Protein AF-A0A959CAT4-F1 (afdb_monomer)

Sequence (72 aa):
MIRTICFRLIQVLLLFGNCELFAQSDRLVIPLWENGAPGFEDRKDEPEQARDWWVKNIHHPSLSVFQPPADK

Radius of gyration: 23.02 Å; Cα contacts (8 Å, |Δi|>4): 66; chains: 1; bounding box: 46×28×62 Å

pLDDT: mean 83.52, std 12.06, range [58.44, 95.75]

Foldseek 3Di:
DVVVVVVVVVVVCVVPPPPDDDDQPDKDKAWPDPQWDPPCSVQCPPDWDDDDPDIDSRGTDIDIDRDDPPVD

Secondary structure (DSSP, 8-state):
-HHHHHHHHHHHHHHS----------EEEEESSTTSSTT-GGGTTSPPEE-SS-EE---S-EEEEEPPPTT-

Mean predicted aligned error: 10.92 Å

Structure (mmCIF, N/CA/C/O backbone):
data_AF-A0A959CAT4-F1
#
_entry.id   AF-A0A959CAT4-F1
#
loop_
_atom_site.group_PDB
_atom_site.id
_atom_site.type_symbol
_atom_site.label_atom_id
_atom_site.label_alt_id
_atom_site.label_comp_id
_atom_site.label_asym_id
_atom_site.label_entity_id
_atom_site.label_seq_id
_atom_site.pdbx_PDB_ins_code
_atom_site.Cartn_x
_atom_site.Cartn_y
_atom_site.Cartn_z
_atom_site.occupancy
_atom_site.B_iso_or_equiv
_atom_site.auth_seq_id
_atom_site.auth_comp_id
_atom_site.auth_asym_id
_atom_site.auth_atom_id
_atom_site.pdbx_PDB_model_num
ATOM 1 N N . MET A 1 1 ? 26.436 11.526 42.707 1.00 62.00 1 MET A N 1
ATOM 2 C CA . MET A 1 1 ? 24.971 11.739 42.651 1.00 62.00 1 MET A CA 1
ATOM 3 C C . MET A 1 1 ? 24.400 11.679 41.232 1.00 62.00 1 MET A C 1
ATOM 5 O O . MET A 1 1 ? 23.544 10.841 41.003 1.00 62.00 1 MET A O 1
ATOM 9 N N . ILE A 1 2 ? 24.888 12.467 40.264 1.00 67.31 2 ILE A N 1
ATOM 10 C CA . ILE A 1 2 ? 24.347 12.520 38.881 1.00 67.31 2 ILE A CA 1
ATOM 11 C C . ILE A 1 2 ? 24.337 11.161 38.148 1.00 67.31 2 ILE A C 1
ATOM 13 O O . ILE A 1 2 ? 23.337 10.798 37.539 1.00 67.31 2 ILE A O 1
ATOM 17 N N . ARG A 1 3 ? 25.402 10.354 38.272 1.00 69.50 3 ARG A N 1
ATOM 18 C CA . ARG A 1 3 ? 25.500 9.040 37.596 1.00 69.50 3 ARG A CA 1
ATOM 19 C C . ARG A 1 3 ? 24.436 8.038 38.062 1.00 69.50 3 ARG A C 1
ATOM 21 O O . ARG A 1 3 ? 23.913 7.277 37.257 1.00 69.50 3 ARG A O 1
ATOM 28 N N . THR A 1 4 ? 24.085 8.067 39.346 1.00 67.06 4 THR A N 1
ATOM 29 C CA . THR A 1 4 ? 23.065 7.185 39.934 1.00 67.06 4 THR A CA 1
ATOM 30 C C . THR A 1 4 ? 21.657 7.591 39.496 1.00 67.06 4 THR A C 1
ATOM 32 O O . THR A 1 4 ? 20.811 6.728 39.283 1.00 67.06 4 THR A O 1
ATOM 35 N N . ILE A 1 5 ? 21.423 8.895 39.308 1.00 74.31 5 ILE A N 1
ATOM 36 C CA . ILE A 1 5 ? 20.154 9.446 38.815 1.00 74.31 5 ILE A CA 1
ATOM 37 C C . ILE A 1 5 ? 19.940 9.056 37.346 1.00 74.31 5 ILE A C 1
ATOM 39 O O . ILE A 1 5 ? 18.874 8.553 37.007 1.00 74.31 5 ILE A O 1
ATOM 43 N N . CYS A 1 6 ? 20.964 9.179 36.493 1.00 75.31 6 CYS A N 1
ATOM 44 C CA . CYS A 1 6 ? 20.884 8.741 35.094 1.00 75.31 6 CYS A CA 1
ATOM 45 C C . CYS A 1 6 ? 20.614 7.234 34.966 1.00 75.31 6 CYS A C 1
ATOM 47 O O . CYS A 1 6 ? 19.800 6.827 34.144 1.00 75.31 6 CYS A O 1
ATOM 49 N N . PHE A 1 7 ? 21.246 6.405 35.802 1.00 75.81 7 PHE A N 1
ATOM 50 C CA . PHE A 1 7 ? 21.033 4.956 35.771 1.00 75.81 7 PHE A CA 1
ATOM 51 C C . PHE A 1 7 ? 19.611 4.566 36.207 1.00 75.81 7 PHE A C 1
ATOM 53 O O . PHE A 1 7 ? 18.978 3.718 35.584 1.00 75.81 7 PHE A O 1
ATOM 60 N N . ARG A 1 8 ? 19.070 5.239 37.234 1.00 76.69 8 ARG A N 1
ATOM 61 C CA . ARG A 1 8 ? 17.679 5.062 37.686 1.00 76.69 8 ARG A CA 1
ATOM 62 C C . ARG A 1 8 ? 16.670 5.517 36.622 1.00 76.69 8 ARG A C 1
ATOM 64 O O . ARG A 1 8 ? 15.667 4.841 36.430 1.00 76.69 8 ARG A O 1
ATOM 71 N N . LEU A 1 9 ? 16.952 6.605 35.898 1.00 76.62 9 LEU A N 1
ATOM 72 C CA . LEU A 1 9 ? 16.113 7.095 34.794 1.00 76.62 9 LEU A CA 1
ATOM 73 C C . LEU A 1 9 ? 16.086 6.128 33.602 1.00 76.62 9 LEU A C 1
ATOM 75 O O . LEU A 1 9 ? 15.016 5.862 33.065 1.00 76.62 9 LEU A O 1
ATOM 79 N N . ILE A 1 10 ? 17.234 5.555 33.229 1.00 80.00 10 ILE A N 1
ATOM 80 C CA . ILE A 1 10 ? 17.318 4.554 32.154 1.00 80.00 10 ILE A CA 1
ATO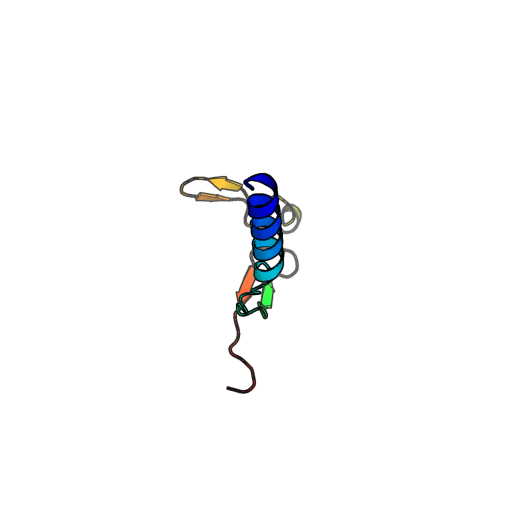M 81 C C . ILE A 1 10 ? 16.526 3.291 32.521 1.00 80.00 10 ILE A C 1
ATOM 83 O O . ILE A 1 10 ? 15.811 2.755 31.680 1.00 80.00 10 ILE A O 1
ATOM 87 N N . GLN A 1 11 ? 16.589 2.836 33.777 1.00 75.06 11 GLN A N 1
ATOM 88 C CA . GLN A 1 11 ? 15.806 1.675 34.216 1.00 75.06 11 GLN A CA 1
ATOM 89 C C . GLN A 1 11 ? 14.294 1.930 34.224 1.00 75.06 11 GLN A C 1
ATOM 91 O O . GLN A 1 11 ? 13.535 1.048 33.833 1.00 75.06 11 GLN A O 1
ATOM 96 N N . VAL A 1 12 ? 13.845 3.125 34.619 1.00 76.12 12 VAL A N 1
ATOM 97 C CA . VAL A 1 12 ? 12.421 3.499 34.546 1.00 76.12 12 VAL A CA 1
ATOM 98 C C . VAL A 1 12 ? 11.954 3.573 33.089 1.00 76.12 12 VAL A C 1
ATOM 100 O O . VAL A 1 12 ? 10.884 3.066 32.771 1.00 76.12 12 VAL A O 1
ATOM 103 N N . LEU A 1 13 ? 12.774 4.113 32.184 1.00 73.62 13 LEU A N 1
ATOM 104 C CA . LEU A 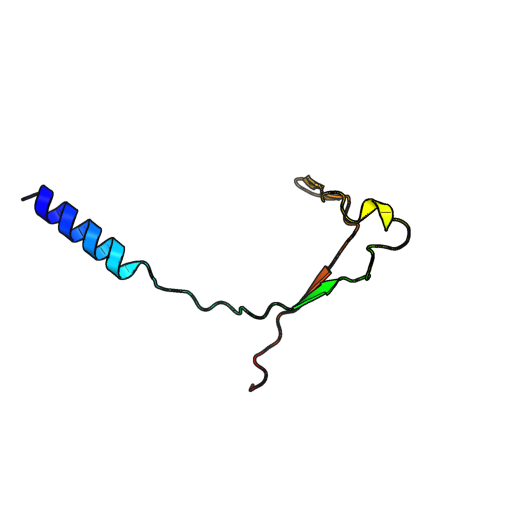1 13 ? 12.457 4.170 30.754 1.00 73.62 13 LEU A CA 1
ATOM 105 C C . LEU A 1 13 ? 12.326 2.768 30.126 1.00 73.62 13 LEU A C 1
ATOM 107 O O . LEU A 1 13 ? 11.433 2.539 29.318 1.00 73.62 13 LEU A O 1
ATOM 111 N N . LEU A 1 14 ? 13.174 1.819 30.537 1.00 70.38 14 LEU A N 1
ATOM 112 C CA . LEU A 1 14 ? 13.116 0.424 30.083 1.00 70.38 14 LEU A CA 1
ATOM 113 C C . LEU A 1 14 ? 11.908 -0.346 30.650 1.00 70.38 14 LEU A C 1
ATOM 115 O O . LEU A 1 14 ? 11.400 -1.246 29.988 1.00 70.38 14 LEU A O 1
ATOM 119 N N . LEU A 1 15 ? 11.429 0.005 31.848 1.00 63.97 15 LEU A N 1
ATOM 120 C CA . LEU A 1 15 ? 10.279 -0.650 32.491 1.00 63.97 15 LEU A CA 1
ATOM 121 C C . LEU A 1 15 ? 8.918 -0.155 31.974 1.00 63.97 15 LEU A C 1
ATOM 123 O O . LEU A 1 15 ? 7.952 -0.911 32.009 1.00 63.97 15 LEU A O 1
ATOM 127 N N . PHE A 1 16 ? 8.827 1.079 31.474 1.00 65.25 16 PHE A N 1
ATOM 128 C CA . PHE A 1 16 ? 7.576 1.666 30.965 1.00 65.25 16 PHE A CA 1
ATOM 129 C C . PHE A 1 16 ? 7.372 1.514 29.442 1.00 65.25 16 PHE A C 1
ATOM 131 O O . PHE A 1 16 ? 6.348 1.946 28.920 1.00 65.25 16 PHE A O 1
ATOM 138 N N . GLY A 1 17 ? 8.318 0.906 28.717 1.00 64.94 17 GLY A N 1
ATOM 139 C CA . GLY A 1 17 ? 8.338 0.886 27.247 1.00 64.94 17 GLY A CA 1
ATOM 140 C C . GLY A 1 17 ? 7.409 -0.111 26.538 1.00 64.94 17 GLY A C 1
ATOM 141 O O . GLY A 1 17 ? 7.307 -0.042 25.319 1.00 64.94 17 GLY A O 1
ATOM 142 N N . ASN A 1 18 ? 6.725 -1.017 27.246 1.00 63.06 18 ASN A N 1
ATOM 143 C CA . ASN A 1 18 ? 5.922 -2.088 26.624 1.00 63.06 18 ASN A CA 1
ATOM 144 C C . ASN A 1 18 ? 4.410 -1.864 26.775 1.00 63.06 18 ASN A C 1
ATOM 146 O O . ASN A 1 18 ? 3.666 -2.781 27.116 1.00 63.06 18 ASN A O 1
ATOM 150 N N . CYS A 1 19 ? 3.944 -0.632 26.571 1.00 64.12 19 CYS A N 1
ATOM 151 C CA . CYS A 1 19 ? 2.513 -0.378 26.424 1.00 64.12 19 CYS A CA 1
ATOM 152 C C . CYS A 1 19 ? 2.131 -0.665 24.966 1.00 64.12 19 CYS A C 1
ATOM 154 O O . CYS A 1 19 ? 2.226 0.212 24.108 1.00 64.12 19 CYS A O 1
ATOM 156 N N . GLU A 1 20 ? 1.774 -1.913 24.663 1.00 64.19 20 GLU A N 1
ATOM 157 C CA . GLU A 1 20 ? 1.208 -2.261 23.361 1.00 64.19 20 GLU A CA 1
ATOM 158 C C . GLU A 1 20 ? -0.188 -1.632 23.254 1.00 64.19 20 GLU A C 1
ATOM 160 O O . GLU A 1 20 ? -1.116 -1.988 23.983 1.00 64.19 20 GLU A O 1
ATOM 165 N N . LEU A 1 21 ? -0.344 -0.651 22.361 1.00 66.12 21 LEU A N 1
ATOM 166 C CA . LEU A 1 21 ? -1.669 -0.193 21.960 1.00 66.12 21 LEU A CA 1
ATOM 167 C C . LEU A 1 21 ? -2.331 -1.307 21.142 1.00 66.12 21 LEU A C 1
AT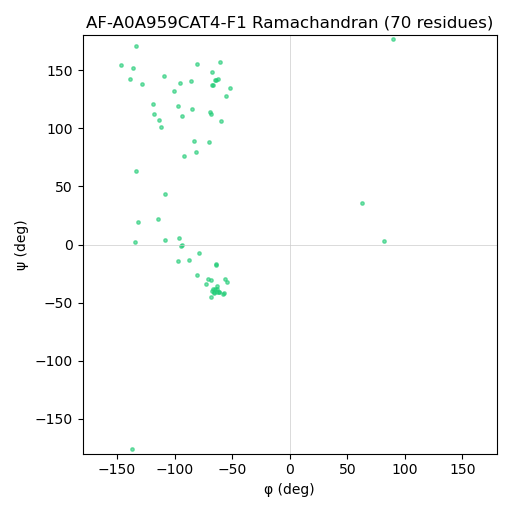OM 169 O O . LEU A 1 21 ? -1.907 -1.595 20.023 1.00 66.12 21 LEU A O 1
ATOM 173 N N . PHE A 1 22 ? -3.404 -1.891 21.672 1.00 64.75 22 PHE A N 1
ATOM 174 C CA . PHE A 1 22 ? -4.277 -2.786 20.916 1.00 64.75 22 PHE A CA 1
ATOM 175 C C . PHE A 1 22 ? -5.076 -1.977 19.882 1.00 64.75 22 PHE A C 1
ATOM 177 O O . PHE A 1 22 ? -6.170 -1.486 20.156 1.00 64.75 22 PHE A O 1
ATOM 184 N N . ALA A 1 23 ? -4.507 -1.805 18.690 1.00 65.31 23 ALA A N 1
ATOM 185 C CA . ALA A 1 23 ? -5.254 -1.426 17.495 1.00 65.31 23 ALA A CA 1
ATOM 186 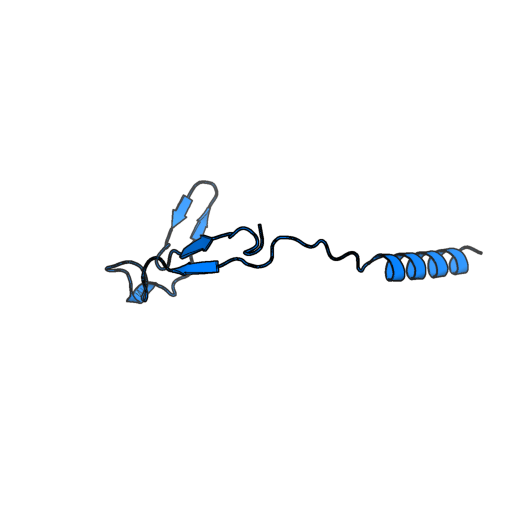C C . ALA A 1 23 ? -5.932 -2.670 16.888 1.00 65.31 23 ALA A C 1
ATOM 188 O O . ALA A 1 23 ? -5.472 -3.792 17.097 1.00 65.31 23 ALA A O 1
ATOM 189 N N . GLN A 1 24 ? -7.024 -2.483 16.138 1.00 63.97 24 GLN A N 1
ATOM 190 C CA . GLN A 1 24 ? -7.736 -3.572 15.460 1.00 63.97 24 GLN A CA 1
ATOM 191 C C . GLN A 1 24 ? -6.795 -4.280 14.474 1.00 63.97 24 GLN A C 1
ATOM 193 O O . GLN A 1 24 ? -6.443 -3.732 13.430 1.00 63.97 24 GLN A O 1
ATOM 198 N N . SER A 1 25 ? -6.359 -5.483 14.842 1.00 64.88 25 SER A N 1
ATOM 199 C CA . SER A 1 25 ? -5.317 -6.244 14.149 1.00 64.88 25 SER A CA 1
ATOM 200 C C . SER A 1 25 ? -5.846 -7.125 13.019 1.00 64.88 25 SER A C 1
ATOM 202 O O . SER A 1 25 ? -5.055 -7.579 12.194 1.00 64.88 25 SER A O 1
ATOM 204 N N . ASP A 1 26 ? -7.161 -7.338 12.941 1.00 76.69 26 ASP A N 1
ATOM 205 C CA . ASP A 1 26 ? -7.756 -8.241 11.956 1.00 76.69 26 ASP A CA 1
ATOM 206 C C . ASP A 1 26 ? -8.148 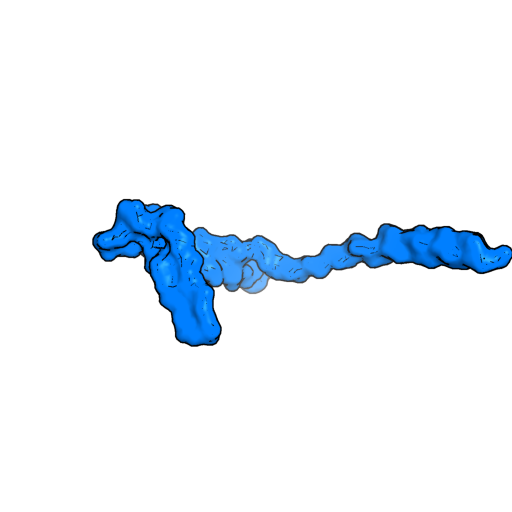-7.482 10.678 1.00 76.69 26 ASP A C 1
ATOM 208 O O . ASP A 1 26 ? -9.300 -7.096 10.451 1.00 76.69 26 ASP A O 1
ATOM 212 N N . ARG A 1 27 ? -7.127 -7.166 9.874 1.00 86.94 27 ARG A N 1
ATOM 213 C CA . ARG A 1 27 ? -7.275 -6.556 8.548 1.00 86.94 27 ARG A CA 1
ATOM 214 C C . ARG A 1 27 ? -7.307 -7.661 7.500 1.00 86.94 27 ARG A C 1
ATOM 216 O O . ARG A 1 27 ? -6.276 -8.258 7.197 1.00 86.94 27 ARG A O 1
ATOM 223 N N . LEU A 1 28 ? -8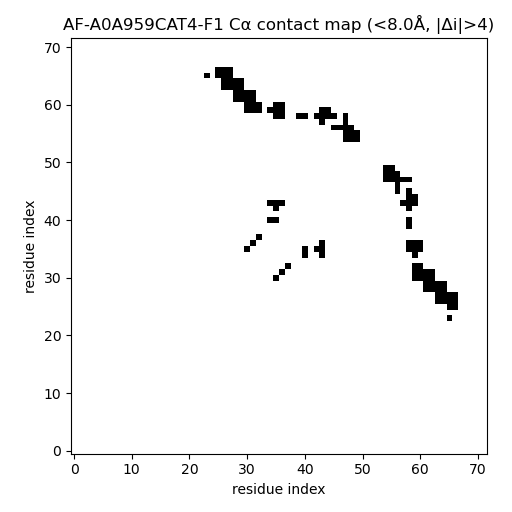.462 -7.868 6.881 1.00 90.75 28 LEU A N 1
ATOM 224 C CA . LEU A 1 28 ? -8.595 -8.779 5.750 1.00 90.75 28 LEU A CA 1
ATOM 225 C C . LEU A 1 28 ? -8.216 -8.049 4.457 1.00 90.75 28 LEU A C 1
ATOM 227 O O . LEU A 1 28 ? -8.870 -7.080 4.069 1.00 90.75 28 LEU A O 1
ATOM 231 N N . VAL A 1 29 ? -7.159 -8.509 3.788 1.00 92.62 29 VAL A N 1
ATOM 232 C CA . VAL A 1 29 ? -6.739 -7.987 2.481 1.00 92.62 29 VAL A CA 1
ATOM 233 C C . VAL A 1 29 ? -7.296 -8.886 1.384 1.00 92.62 29 VAL A C 1
ATOM 235 O O . VAL A 1 29 ? -6.979 -10.071 1.332 1.00 92.62 29 VAL A O 1
ATOM 238 N N . ILE A 1 30 ? -8.125 -8.320 0.509 1.00 94.44 30 ILE A N 1
ATOM 239 C CA . ILE A 1 30 ? -8.773 -9.029 -0.597 1.00 94.44 30 ILE A CA 1
ATOM 240 C C . ILE A 1 30 ? -8.290 -8.402 -1.909 1.00 94.44 30 ILE A C 1
ATOM 242 O O . ILE A 1 30 ? -8.617 -7.239 -2.164 1.00 94.44 30 ILE A O 1
ATOM 246 N N . PRO A 1 31 ? -7.517 -9.108 -2.750 1.00 93.69 31 PRO A N 1
ATOM 247 C CA . PRO A 1 31 ? -7.180 -8.602 -4.076 1.00 93.69 31 PRO A CA 1
ATOM 248 C C . PRO A 1 31 ? -8.450 -8.485 -4.929 1.00 93.69 31 PRO A C 1
ATOM 250 O O . PRO A 1 31 ? -9.339 -9.331 -4.843 1.00 93.69 31 PRO A O 1
ATOM 253 N N . LEU A 1 32 ? -8.555 -7.436 -5.751 1.00 93.56 32 LEU A N 1
ATOM 254 C CA . LEU A 1 32 ? -9.717 -7.270 -6.640 1.00 93.56 32 LEU A CA 1
ATOM 255 C C . LEU A 1 32 ? -9.739 -8.336 -7.746 1.00 93.56 32 LEU A C 1
ATOM 257 O O . LEU A 1 32 ? -10.809 -8.734 -8.202 1.00 93.56 32 LEU A O 1
ATOM 261 N N . TRP A 1 33 ? -8.556 -8.788 -8.162 1.00 94.38 33 TRP A N 1
ATOM 262 C CA . TRP A 1 33 ? -8.344 -9.798 -9.192 1.00 94.38 33 TRP A CA 1
ATOM 263 C C . TRP A 1 33 ? -7.233 -10.751 -8.760 1.00 94.38 33 TRP A C 1
ATOM 265 O O . TRP A 1 33 ? -6.238 -10.313 -8.191 1.00 94.38 33 TRP A O 1
ATOM 275 N N . GLU A 1 34 ? -7.377 -12.038 -9.070 1.00 90.88 34 GLU A N 1
ATOM 276 C CA . GLU A 1 34 ? -6.437 -13.085 -8.642 1.00 90.88 34 GLU A CA 1
ATOM 277 C C . GLU A 1 34 ? -5.016 -12.875 -9.193 1.00 90.88 34 GLU A C 1
ATOM 279 O O . GLU A 1 34 ? -4.037 -13.020 -8.465 1.00 90.88 34 GLU A O 1
ATOM 284 N N . ASN A 1 35 ? -4.903 -12.466 -10.461 1.00 91.94 35 ASN A N 1
ATOM 285 C CA . ASN A 1 35 ? -3.625 -12.318 -11.167 1.00 91.94 35 ASN A CA 1
ATOM 286 C C . ASN A 1 35 ? -3.296 -10.863 -11.543 1.00 91.94 35 ASN A C 1
ATOM 288 O O . ASN A 1 35 ? -2.486 -10.624 -12.434 1.00 91.94 35 ASN A O 1
ATOM 292 N N . GLY A 1 36 ? -3.886 -9.884 -10.854 1.00 91.56 36 GLY A N 1
ATOM 293 C CA . GLY A 1 36 ? -3.767 -8.469 -11.213 1.00 91.56 36 GLY A CA 1
ATOM 294 C C . GLY A 1 36 ? -4.848 -8.001 -12.190 1.00 91.56 36 GLY A C 1
ATOM 295 O O . GLY A 1 36 ? -5.729 -8.760 -12.591 1.00 91.56 36 GLY A O 1
ATOM 296 N N . ALA A 1 37 ? -4.828 -6.709 -12.508 1.00 92.00 37 ALA A N 1
ATOM 297 C CA . ALA A 1 37 ? -5.848 -6.068 -13.323 1.00 92.00 37 ALA A CA 1
ATOM 298 C C . ALA A 1 37 ? -5.874 -6.646 -14.756 1.00 92.00 37 ALA A C 1
ATOM 300 O O . ALA A 1 37 ? -4.805 -6.874 -15.330 1.00 92.00 37 ALA A O 1
ATOM 301 N N . PRO A 1 38 ? -7.064 -6.828 -15.363 1.00 93.19 38 PRO A N 1
ATOM 302 C CA . PRO A 1 38 ? -7.187 -7.369 -16.714 1.00 93.19 38 PRO A CA 1
ATOM 303 C C . PRO A 1 38 ? -6.379 -6.582 -17.753 1.00 93.19 38 PRO A C 1
ATOM 305 O O . PRO A 1 38 ? -6.528 -5.363 -17.866 1.00 93.19 38 PRO A O 1
ATOM 308 N N . GLY A 1 39 ? -5.547 -7.275 -18.531 1.00 92.75 39 GLY A N 1
ATOM 309 C CA . GLY A 1 39 ? -4.649 -6.680 -19.529 1.00 92.75 39 GLY A CA 1
ATOM 310 C C . GLY A 1 39 ? -3.333 -6.120 -18.969 1.00 92.75 39 GLY A C 1
ATOM 311 O O . GLY A 1 39 ? -2.553 -5.540 -19.726 1.00 92.75 39 GLY A O 1
ATOM 312 N N . PHE A 1 40 ? -3.083 -6.272 -17.666 1.00 92.56 40 PHE A N 1
ATOM 313 C CA . PHE A 1 40 ? -1.853 -5.873 -16.971 1.00 92.56 40 PHE A CA 1
ATOM 314 C C . PHE A 1 40 ? -1.307 -6.989 -16.062 1.00 92.56 40 PHE A C 1
ATOM 316 O O . PHE A 1 40 ? -0.496 -6.723 -15.175 1.00 92.56 40 PHE A O 1
ATOM 323 N N . GLU A 1 41 ? -1.713 -8.239 -16.285 1.00 94.00 41 GLU A N 1
ATOM 324 C CA . GLU A 1 41 ? -1.352 -9.404 -15.471 1.00 94.00 41 GLU A CA 1
ATOM 325 C C . GLU A 1 41 ? 0.170 -9.603 -15.408 1.00 94.00 41 GLU A C 1
ATOM 327 O O . GLU A 1 41 ? 0.737 -9.779 -14.329 1.00 94.00 41 GLU A O 1
ATOM 332 N N . ASP A 1 42 ? 0.854 -9.450 -16.546 1.00 95.00 42 ASP A N 1
ATOM 333 C CA . ASP A 1 42 ? 2.319 -9.544 -16.650 1.00 95.00 42 ASP A CA 1
ATOM 334 C C . ASP A 1 42 ? 3.053 -8.443 -15.866 1.00 95.00 42 ASP A C 1
ATOM 336 O O . ASP A 1 42 ? 4.249 -8.541 -15.595 1.00 95.00 42 ASP A O 1
ATOM 340 N N . ARG A 1 43 ? 2.339 -7.369 -15.511 1.00 92.50 43 ARG A N 1
ATOM 341 C CA . ARG A 1 43 ? 2.873 -6.172 -14.852 1.00 92.50 43 ARG A CA 1
ATOM 342 C C . ARG A 1 43 ? 2.439 -6.063 -13.393 1.00 92.50 43 ARG A C 1
ATOM 344 O O . ARG A 1 43 ? 2.784 -5.084 -12.736 1.00 92.50 43 ARG A O 1
ATOM 351 N N . LYS A 1 44 ? 1.716 -7.055 -12.863 1.00 91.50 44 LYS A N 1
ATOM 352 C CA . LYS A 1 44 ? 1.188 -7.052 -11.488 1.00 91.50 44 LYS A CA 1
ATOM 353 C C . LYS A 1 44 ? 2.272 -6.867 -10.416 1.00 91.50 44 LYS A C 1
ATOM 355 O O . LYS A 1 44 ? 1.982 -6.323 -9.358 1.00 91.50 44 LYS A O 1
ATOM 360 N N . ASP A 1 45 ? 3.496 -7.320 -10.696 1.00 92.94 45 ASP A N 1
ATOM 361 C CA . ASP A 1 45 ? 4.638 -7.265 -9.774 1.00 92.94 45 ASP A CA 1
ATOM 362 C C . ASP A 1 45 ? 5.506 -6.004 -9.977 1.00 92.94 45 ASP A C 1
ATOM 364 O O . ASP A 1 45 ? 6.502 -5.807 -9.278 1.00 92.94 45 ASP A O 1
ATOM 368 N N . GLU A 1 46 ? 5.153 -5.129 -10.928 1.00 94.62 46 GLU A N 1
ATOM 369 C CA . GLU A 1 46 ? 5.821 -3.838 -11.067 1.00 94.62 46 GLU A CA 1
ATOM 370 C C . GLU A 1 46 ? 5.505 -2.937 -9.864 1.00 94.62 46 GLU A C 1
ATOM 372 O O . GLU A 1 46 ? 4.346 -2.820 -9.465 1.00 94.62 46 GLU A O 1
ATOM 377 N N . PRO A 1 47 ? 6.502 -2.225 -9.309 1.00 93.38 47 PRO A N 1
ATOM 378 C CA . PRO A 1 47 ? 6.267 -1.352 -8.172 1.00 93.38 47 PRO A CA 1
ATOM 379 C C . PRO A 1 47 ? 5.380 -0.160 -8.549 1.00 93.38 47 PRO A C 1
ATOM 381 O O . PRO A 1 47 ? 5.586 0.517 -9.570 1.00 93.38 47 PRO A O 1
ATOM 384 N N . GLU A 1 48 ? 4.436 0.139 -7.660 1.00 94.00 48 GLU A N 1
ATOM 385 C CA . GLU A 1 48 ? 3.638 1.359 -7.706 1.00 94.00 48 GLU A CA 1
ATOM 386 C C . GLU A 1 48 ? 4.537 2.594 -7.556 1.00 94.00 48 GLU A C 1
ATOM 388 O O . GLU A 1 48 ? 5.506 2.609 -6.792 1.00 94.00 48 GLU A O 1
ATOM 393 N N . GLN A 1 49 ? 4.216 3.664 -8.286 1.00 95.44 49 GLN A N 1
ATOM 394 C CA . GLN A 1 49 ? 4.934 4.934 -8.177 1.00 95.44 49 GLN A CA 1
ATOM 395 C C . GLN A 1 49 ? 3.975 6.022 -7.714 1.00 95.44 49 GLN A C 1
ATOM 397 O O . GLN A 1 49 ? 3.013 6.328 -8.416 1.00 95.44 49 GLN A O 1
ATOM 402 N N . ALA A 1 50 ? 4.288 6.645 -6.580 1.00 95.75 50 ALA A N 1
ATOM 403 C CA . ALA A 1 50 ? 3.546 7.775 -6.034 1.00 95.75 50 ALA A CA 1
ATOM 404 C C . ALA A 1 50 ? 4.348 9.087 -6.133 1.00 95.75 50 ALA A C 1
ATOM 406 O O . ALA A 1 50 ? 5.583 9.107 -6.028 1.00 95.75 50 ALA A O 1
ATOM 407 N N . ARG A 1 51 ? 3.630 10.187 -6.362 1.00 94.50 51 ARG A N 1
ATOM 408 C CA . ARG A 1 51 ? 4.088 11.586 -6.319 1.00 94.50 51 ARG A CA 1
ATOM 409 C C . ARG A 1 51 ? 3.038 12.437 -5.603 1.00 94.50 51 ARG A C 1
ATOM 411 O O . ARG A 1 51 ? 2.030 11.911 -5.145 1.00 94.50 51 ARG A O 1
ATOM 418 N N . ASP A 1 52 ? 3.265 13.747 -5.550 1.00 95.56 52 ASP A N 1
ATOM 419 C CA . ASP A 1 52 ? 2.473 14.694 -4.753 1.00 95.56 52 ASP A CA 1
ATOM 420 C C . ASP A 1 52 ? 0.961 14.651 -5.022 1.00 95.56 52 ASP A C 1
ATOM 422 O O . ASP A 1 52 ? 0.172 14.880 -4.112 1.00 95.56 52 ASP A O 1
ATOM 426 N N . TRP A 1 53 ? 0.540 14.353 -6.255 1.00 94.25 53 TRP A N 1
ATOM 427 C CA . TRP A 1 53 ? -0.878 14.366 -6.641 1.00 94.25 53 TRP A CA 1
ATOM 428 C C . TRP A 1 53 ? -1.327 13.144 -7.448 1.00 94.25 53 TRP A C 1
ATOM 430 O O . TRP A 1 53 ? -2.484 13.078 -7.859 1.00 94.25 53 TRP A O 1
ATOM 440 N N . TRP A 1 54 ? -0.443 12.174 -7.698 1.00 95.38 54 TRP A N 1
ATOM 441 C CA . TRP A 1 54 ? -0.779 11.001 -8.504 1.00 95.38 54 TRP A CA 1
ATOM 442 C C . TRP A 1 54 ? -0.067 9.737 -8.047 1.00 95.38 54 TRP A C 1
ATOM 444 O O . TRP A 1 54 ? 1.038 9.768 -7.503 1.00 95.38 54 TRP A O 1
ATOM 454 N N . VAL A 1 55 ? -0.706 8.614 -8.361 1.00 94.25 55 VAL A N 1
ATOM 455 C CA . VAL A 1 55 ? -0.152 7.268 -8.240 1.00 94.25 55 VAL A CA 1
ATOM 456 C C . VAL A 1 55 ? -0.340 6.563 -9.582 1.00 94.25 55 VAL A C 1
ATOM 458 O O . VAL A 1 55 ? -1.376 6.724 -10.227 1.00 94.25 55 VAL A O 1
ATOM 461 N N . LYS A 1 56 ? 0.672 5.827 -10.045 1.00 93.62 56 LYS A N 1
ATOM 462 C CA . LYS A 1 56 ? 0.611 5.026 -11.279 1.00 93.62 56 LYS A CA 1
ATOM 463 C C . LYS A 1 56 ? 1.173 3.626 -11.043 1.00 93.62 56 LYS A C 1
ATOM 465 O O . LYS A 1 56 ? 1.815 3.385 -10.022 1.00 93.62 56 LYS A O 1
ATOM 470 N N . ASN A 1 57 ? 0.997 2.758 -12.040 1.00 94.00 57 ASN A N 1
ATOM 471 C CA . ASN A 1 57 ? 1.353 1.335 -11.998 1.00 94.00 57 ASN A CA 1
ATOM 472 C C . ASN A 1 57 ? 0.573 0.542 -10.936 1.00 94.00 57 ASN A C 1
ATOM 474 O O . ASN A 1 57 ? 1.110 -0.375 -10.329 1.00 94.00 57 ASN A O 1
ATOM 478 N N . ILE A 1 58 ? -0.698 0.890 -10.715 1.00 92.19 58 ILE A N 1
ATOM 479 C CA . ILE A 1 58 ? -1.581 0.137 -9.817 1.00 92.19 58 ILE A CA 1
ATOM 480 C C . ILE A 1 58 ? -2.123 -1.072 -10.587 1.00 92.19 58 ILE A C 1
ATOM 482 O O . ILE A 1 58 ? -3.232 -1.044 -11.117 1.00 92.19 58 ILE A O 1
ATOM 486 N N . HIS A 1 59 ? -1.302 -2.114 -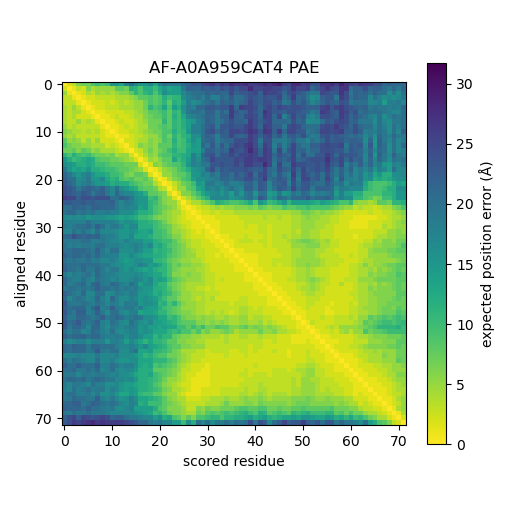10.699 1.00 94.81 59 HIS A N 1
ATOM 487 C CA . HIS A 1 59 ? -1.626 -3.317 -11.475 1.00 94.81 59 HIS A CA 1
ATOM 488 C C . HIS A 1 59 ? -2.176 -4.458 -10.615 1.00 94.81 59 HIS A C 1
ATOM 490 O O . HIS A 1 59 ? -2.762 -5.392 -11.151 1.00 94.81 59 HIS A O 1
ATOM 496 N N . HIS A 1 60 ? -2.041 -4.383 -9.288 1.00 94.69 60 HIS A N 1
ATOM 497 C CA . HIS A 1 60 ? -2.563 -5.386 -8.354 1.00 94.69 60 HIS A CA 1
ATOM 498 C C . HIS A 1 60 ? -3.308 -4.730 -7.176 1.00 94.69 60 HIS A C 1
ATOM 500 O O . HIS A 1 60 ? -2.878 -4.827 -6.024 1.00 94.69 60 HIS A O 1
ATOM 506 N N . PRO A 1 61 ? -4.421 -4.018 -7.426 1.00 93.31 61 PRO A N 1
ATOM 507 C CA . PRO A 1 61 ? -5.142 -3.359 -6.348 1.00 93.31 61 PRO A CA 1
ATOM 508 C C . PRO A 1 61 ? -5.795 -4.375 -5.405 1.00 93.31 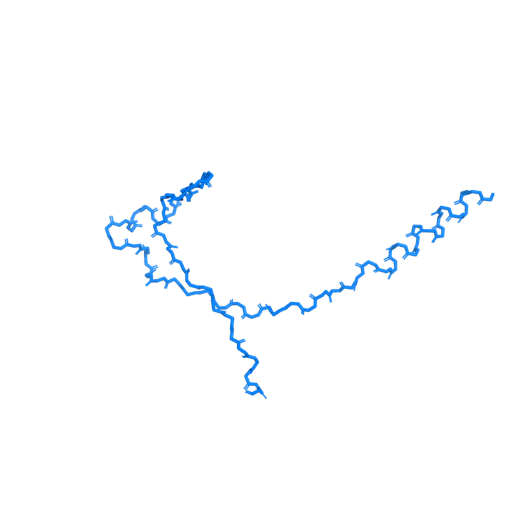61 PRO A C 1
ATOM 510 O O . PRO A 1 61 ? -6.253 -5.447 -5.812 1.00 93.31 61 PRO A O 1
ATOM 513 N N . SER A 1 62 ? -5.894 -3.994 -4.133 1.00 93.75 62 SER A N 1
ATOM 514 C CA . SER A 1 62 ? -6.551 -4.778 -3.088 1.00 93.75 62 SER A CA 1
ATOM 515 C C . SER A 1 62 ? -7.433 -3.906 -2.196 1.00 93.75 62 SER A C 1
ATOM 517 O O . SER A 1 62 ? -7.198 -2.711 -2.014 1.00 93.75 62 SER A O 1
ATOM 519 N N . LEU A 1 63 ? -8.466 -4.523 -1.632 1.00 93.94 63 LEU A N 1
ATOM 520 C CA . LEU A 1 63 ? -9.314 -3.956 -0.597 1.00 93.94 63 LEU A CA 1
ATOM 521 C C . LEU A 1 63 ? -8.811 -4.397 0.765 1.00 93.94 63 LEU A C 1
ATOM 523 O O . LEU A 1 63 ? -8.458 -5.551 0.978 1.00 93.94 63 LEU A O 1
ATOM 527 N N . SER A 1 64 ? -8.815 -3.466 1.705 1.00 93.50 64 SER A N 1
ATOM 528 C CA . SER A 1 64 ? -8.468 -3.729 3.092 1.00 93.50 64 SER A CA 1
ATOM 529 C C . SER A 1 64 ? -9.690 -3.542 3.969 1.00 93.50 64 SER A C 1
ATOM 531 O O . SER A 1 64 ? -10.129 -2.413 4.186 1.00 93.50 64 SER A O 1
ATOM 533 N N . VAL A 1 65 ? -10.237 -4.650 4.451 1.00 92.25 65 VAL A N 1
ATOM 534 C CA . VAL A 1 65 ? -11.478 -4.696 5.218 1.00 92.25 65 VAL A CA 1
ATOM 535 C C . VAL A 1 65 ? -11.155 -4.809 6.702 1.00 92.25 65 VAL A C 1
ATOM 537 O O . VAL A 1 65 ? -10.354 -5.647 7.111 1.00 92.25 65 VAL A O 1
ATOM 540 N N . PHE A 1 66 ? -11.810 -3.974 7.503 1.00 90.62 66 PHE A N 1
ATOM 541 C CA . PHE A 1 66 ? -11.751 -4.010 8.961 1.00 90.62 66 PHE A CA 1
ATOM 542 C C . PHE A 1 66 ? -13.119 -4.443 9.475 1.00 90.62 66 PHE A C 1
ATOM 544 O O . PHE A 1 66 ? -14.069 -3.659 9.471 1.00 90.62 66 PHE A O 1
ATOM 551 N N . GLN A 1 67 ? -13.238 -5.713 9.851 1.00 86.44 67 GLN A N 1
ATOM 552 C CA . GLN A 1 67 ? -14.502 -6.275 10.319 1.00 86.44 67 GLN A CA 1
ATOM 553 C C . GLN A 1 67 ? -14.686 -6.018 11.817 1.00 86.44 67 GLN A C 1
ATOM 555 O O . GLN A 1 67 ? -13.713 -6.115 12.567 1.00 86.44 67 GLN A O 1
ATOM 560 N N . PRO A 1 68 ? -15.903 -5.697 12.287 1.00 84.81 68 PRO A N 1
ATOM 561 C CA . PRO A 1 68 ? -16.160 -5.630 13.720 1.00 84.81 68 PRO A CA 1
ATOM 562 C C . PRO A 1 68 ? -15.904 -7.002 14.377 1.00 84.81 68 PRO A C 1
ATOM 564 O O . PRO A 1 68 ? -15.964 -8.025 13.693 1.00 84.81 68 PRO A O 1
ATOM 567 N N . PRO A 1 69 ? -15.637 -7.043 15.695 1.00 84.25 69 PRO A N 1
ATOM 568 C CA . PRO A 1 69 ? -15.553 -8.298 16.437 1.00 84.25 69 PRO A CA 1
ATOM 569 C C . PRO A 1 69 ? -16.797 -9.164 16.201 1.00 84.25 69 PRO A C 1
ATOM 571 O O . PRO A 1 69 ? -17.913 -8.649 16.230 1.00 84.25 69 PRO A O 1
ATOM 574 N N . ALA A 1 70 ? -16.600 -10.461 15.956 1.00 80.88 70 ALA A N 1
ATOM 575 C CA . ALA A 1 70 ? -17.679 -11.391 15.605 1.00 80.88 70 ALA A CA 1
ATOM 576 C C . ALA A 1 70 ? -18.718 -11.590 16.727 1.00 80.88 70 ALA A C 1
ATOM 578 O O . ALA A 1 70 ? -19.803 -12.108 16.479 1.00 80.88 70 ALA A O 1
ATOM 579 N N . ASP A 1 71 ? -18.369 -11.208 17.954 1.00 80.38 71 ASP A N 1
ATOM 580 C CA . ASP A 1 71 ? -19.157 -11.332 19.177 1.00 80.38 71 ASP A CA 1
ATOM 581 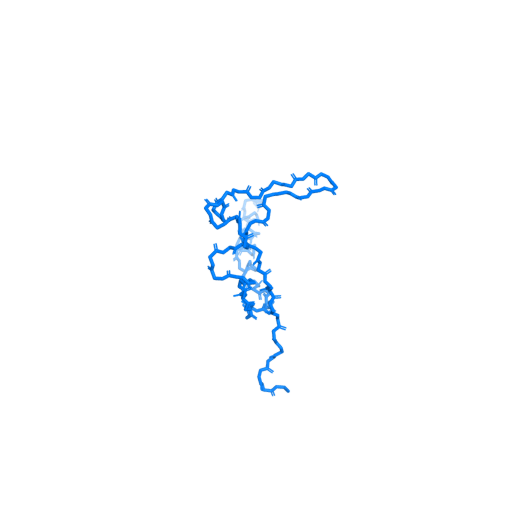C C . ASP A 1 71 ? -19.952 -10.062 19.546 1.00 80.38 71 ASP A C 1
ATOM 583 O O . ASP A 1 71 ? -20.557 -10.024 20.619 1.00 80.38 71 ASP A O 1
ATOM 587 N N . LYS A 1 72 ? -19.957 -9.032 18.687 1.00 58.44 72 LYS A N 1
ATOM 588 C CA . LYS A 1 72 ? -20.727 -7.790 18.877 1.00 58.44 72 LYS A CA 1
ATOM 589 C C . LYS A 1 72 ? -21.988 -7.713 18.029 1.00 58.44 72 LYS A C 1
ATOM 591 O O . LYS A 1 72 ? -21.927 -8.071 16.834 1.00 58.44 72 LYS A O 1
#

Solvent-accessible surface area (backbone atoms only — not comparable to full-atom values): 4719 Å² total; per-residue (Å²): 114,70,70,61,52,53,53,53,50,53,53,51,54,67,71,66,67,80,74,78,78,87,63,93,77,65,65,49,74,43,61,79,41,97,61,24,40,91,97,32,45,95,45,32,85,48,76,66,48,77,58,100,89,49,73,44,60,79,21,55,56,62,46,78,43,76,69,76,66,91,89,112